Protein AF-A0A839NJU2-F1 (afdb_monomer)

Mean predicted aligned error: 8.78 Å

pLDDT: mean 75.65, std 13.19, range [41.5, 90.88]

Nearest PDB structures (foldseek):
  4pll-assembly1_A  TM=7.586E-01  e=9.744E-02  Arabidopsis thaliana
  2f5k-assembly6_F  TM=7.527E-01  e=1.896E-01  Homo sapiens
  5in1-assembly1_B  TM=7.679E-01  e=2.415E-01  Oryza sativa
  2efi-assembly1_A  TM=7.155E-01  e=4.991E-01  Homo sapiens
  2f5k-assembly1_A  TM=6.764E-01  e=6.357E-01  Homo sapiens

Sequence (7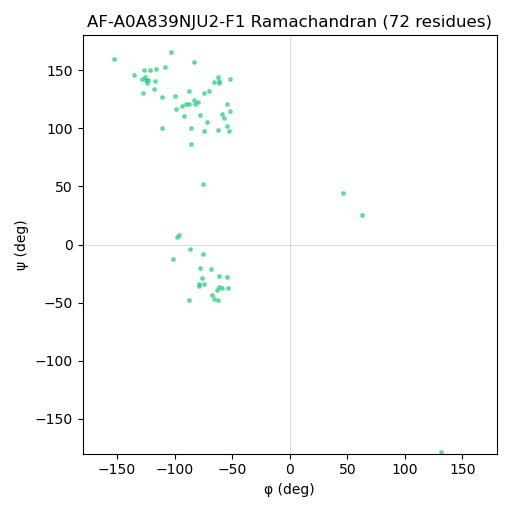4 aa):
MTREEMIKRSFKPYMILIHHSHYGDIEMILVSANFDNETFTLRPIDIENFEEEDYIISISKVSFKKKESLKIVK

Structure (mmCIF, N/CA/C/O backbone):
data_AF-A0A839NJU2-F1
#
_entry.id   AF-A0A839NJU2-F1
#
loop_
_atom_site.group_PDB
_atom_site.id
_atom_site.type_symbol
_atom_site.label_atom_id
_atom_site.label_alt_id
_atom_site.label_comp_id
_atom_site.label_asym_id
_atom_site.label_entity_id
_atom_site.label_seq_id
_atom_site.pdbx_PDB_ins_code
_atom_site.Cartn_x
_atom_site.Cartn_y
_atom_site.Cartn_z
_atom_site.occupancy
_atom_site.B_iso_or_equiv
_atom_site.auth_seq_id
_atom_site.auth_comp_id
_atom_site.auth_asym_id
_atom_site.auth_atom_id
_atom_site.pdbx_PDB_model_num
ATOM 1 N N . MET A 1 1 ? -10.267 3.816 21.871 1.00 55.66 1 MET A N 1
ATOM 2 C CA . MET A 1 1 ? -9.974 4.049 20.446 1.00 55.66 1 MET A CA 1
ATOM 3 C C . MET A 1 1 ? -9.420 2.757 19.891 1.00 55.66 1 MET A C 1
ATOM 5 O O . MET A 1 1 ? -8.448 2.254 20.449 1.00 55.66 1 MET A O 1
ATOM 9 N N . THR A 1 2 ? -10.078 2.171 18.899 1.00 73.56 2 THR A N 1
ATOM 10 C CA . THR A 1 2 ? -9.642 0.904 18.299 1.00 73.56 2 THR A CA 1
ATOM 11 C C . THR A 1 2 ? -8.570 1.158 17.238 1.00 73.56 2 THR A C 1
ATOM 13 O O . THR A 1 2 ? -8.459 2.256 16.689 1.00 73.56 2 THR A O 1
ATOM 16 N N . ARG A 1 3 ? -7.754 0.140 16.940 1.00 63.16 3 ARG A N 1
ATOM 17 C CA . ARG A 1 3 ? -6.746 0.195 15.864 1.00 63.16 3 ARG A CA 1
ATOM 18 C C . ARG A 1 3 ? -7.382 0.597 14.530 1.00 63.16 3 ARG A C 1
ATOM 20 O O . ARG A 1 3 ? -6.815 1.393 13.793 1.00 63.16 3 ARG A O 1
ATOM 27 N N . GLU A 1 4 ? -8.590 0.111 14.280 1.00 63.91 4 GLU A N 1
ATOM 28 C CA . GLU A 1 4 ? -9.397 0.428 13.105 1.00 63.91 4 GLU A CA 1
ATOM 29 C C . GLU A 1 4 ? -9.769 1.920 13.023 1.00 63.91 4 GLU A C 1
ATOM 31 O O . GLU A 1 4 ? -9.556 2.550 11.988 1.00 63.91 4 GLU A O 1
ATOM 36 N N . GLU A 1 5 ? -10.247 2.521 14.121 1.00 64.50 5 GLU A N 1
ATOM 37 C CA . GLU A 1 5 ? -10.543 3.963 14.187 1.00 64.50 5 GLU A CA 1
ATOM 38 C C . GLU A 1 5 ? -9.291 4.816 13.948 1.00 64.50 5 GLU A C 1
ATOM 40 O O . GLU A 1 5 ? -9.358 5.870 13.309 1.00 64.50 5 GLU A O 1
ATOM 45 N N . MET A 1 6 ? -8.141 4.355 14.446 1.00 64.50 6 MET A N 1
ATOM 46 C CA . MET A 1 6 ? -6.857 5.029 14.269 1.00 64.50 6 MET A CA 1
ATOM 47 C C . MET A 1 6 ? -6.429 5.028 12.797 1.00 64.50 6 MET A C 1
ATOM 49 O O . MET A 1 6 ? -6.082 6.077 12.256 1.00 64.50 6 MET A O 1
ATOM 53 N N . ILE A 1 7 ? -6.524 3.877 12.125 1.00 65.31 7 ILE A N 1
ATOM 54 C CA . ILE A 1 7 ? -6.163 3.750 10.710 1.00 65.31 7 ILE A CA 1
ATOM 55 C C . ILE A 1 7 ? -7.141 4.549 9.834 1.00 65.31 7 ILE A C 1
ATOM 57 O O . ILE A 1 7 ? -6.699 5.299 8.965 1.00 65.31 7 ILE A O 1
ATOM 61 N N . LYS A 1 8 ? -8.452 4.480 10.106 1.00 67.62 8 LYS A N 1
ATOM 62 C CA . LYS A 1 8 ? -9.476 5.260 9.388 1.00 67.62 8 LYS A CA 1
ATOM 63 C C . LYS A 1 8 ? -9.250 6.772 9.486 1.00 67.62 8 LYS A C 1
ATOM 65 O O 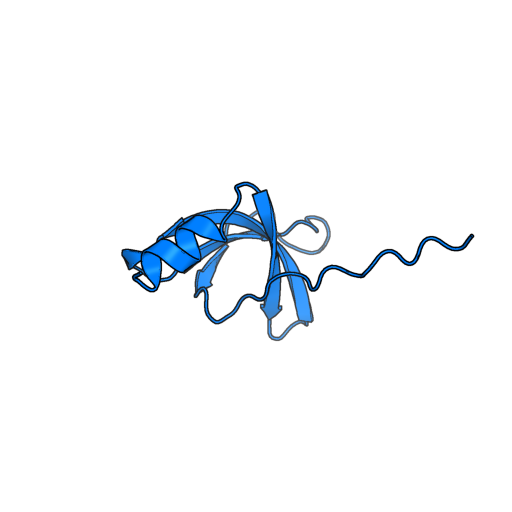. LYS A 1 8 ? -9.475 7.478 8.511 1.00 67.62 8 LYS A O 1
ATOM 70 N N . ARG A 1 9 ? -8.785 7.281 10.635 1.00 67.25 9 ARG A N 1
ATOM 71 C CA . ARG A 1 9 ? -8.461 8.711 10.820 1.00 67.25 9 ARG A CA 1
ATOM 72 C C . ARG A 1 9 ? -7.165 9.141 10.139 1.00 67.25 9 ARG A C 1
ATOM 74 O O . ARG A 1 9 ? -7.054 10.290 9.716 1.00 67.25 9 ARG A O 1
ATOM 81 N N . SER A 1 10 ? -6.177 8.253 10.082 1.00 66.12 10 SER A N 1
ATOM 82 C CA . SER A 1 10 ? -4.901 8.514 9.409 1.00 66.12 10 SER A CA 1
ATOM 83 C C . SER A 1 10 ? -4.997 8.380 7.887 1.00 66.12 10 SER A C 1
ATOM 85 O O . SER A 1 10 ? -4.162 8.942 7.181 1.00 66.12 10 SER A O 1
ATOM 87 N N . PHE A 1 11 ? -6.012 7.673 7.388 1.00 69.69 11 PHE A N 1
ATOM 88 C CA . PHE A 1 11 ? -6.280 7.489 5.969 1.00 69.69 11 PHE A CA 1
ATOM 89 C C . PHE A 1 11 ? -6.867 8.755 5.334 1.00 69.69 11 PHE A C 1
ATOM 91 O O . PHE A 1 11 ? -7.858 9.315 5.804 1.00 69.69 11 PHE A O 1
ATOM 98 N N . LYS A 1 12 ? -6.288 9.171 4.208 1.00 70.38 12 LYS A N 1
ATOM 99 C CA . LYS A 1 12 ? -6.892 10.127 3.280 1.00 70.38 12 LYS A CA 1
ATOM 100 C C . LYS A 1 12 ? -6.972 9.477 1.896 1.00 70.38 12 LYS A C 1
ATOM 102 O O . LYS A 1 12 ? -6.033 8.775 1.517 1.00 70.38 12 LYS A O 1
ATOM 107 N N . PRO A 1 13 ? -8.059 9.705 1.140 1.0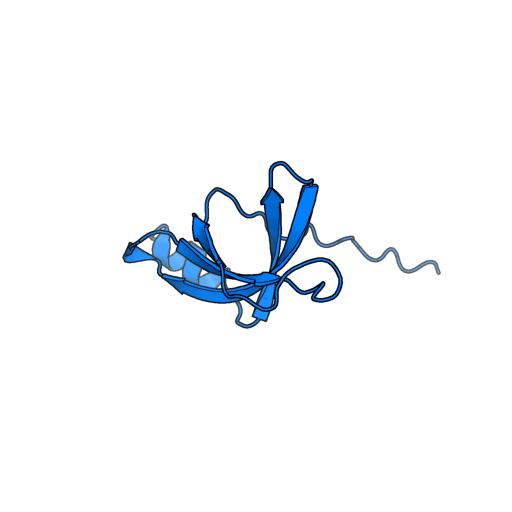0 63.75 13 PRO A N 1
ATOM 108 C CA . PRO A 1 13 ? -8.139 9.273 -0.252 1.00 63.75 13 PRO A CA 1
ATOM 109 C C . PRO A 1 13 ? -6.920 9.766 -1.040 1.00 63.75 13 PRO A C 1
ATOM 111 O O . PRO A 1 13 ? -6.464 10.888 -0.800 1.00 63.75 13 PRO A O 1
ATOM 114 N N . TYR A 1 14 ? -6.413 8.949 -1.968 1.00 70.38 14 TYR A N 1
ATOM 115 C CA . TYR A 1 14 ? -5.296 9.301 -2.857 1.00 70.38 14 TYR A CA 1
ATOM 116 C C . TYR A 1 14 ? -3.966 9.591 -2.146 1.00 70.38 14 TYR A C 1
ATOM 118 O O . TYR A 1 14 ? -3.117 10.321 -2.657 1.00 70.38 14 TYR A O 1
ATOM 126 N N . MET A 1 15 ? -3.761 9.035 -0.951 1.00 83.81 15 MET A N 1
ATOM 127 C CA . MET A 1 15 ? -2.460 9.111 -0.294 1.00 83.81 15 MET A CA 1
ATOM 128 C C . MET A 1 15 ? -1.395 8.346 -1.072 1.00 83.81 15 MET A C 1
ATOM 130 O O . MET A 1 15 ? -1.631 7.233 -1.532 1.00 83.81 15 MET A O 1
ATOM 134 N N . ILE A 1 16 ? -0.202 8.932 -1.144 1.00 85.69 16 ILE A N 1
ATOM 135 C CA . ILE A 1 16 ? 0.985 8.260 -1.665 1.00 85.69 16 ILE A CA 1
ATOM 136 C C . ILE A 1 16 ? 1.598 7.433 -0.537 1.00 85.69 16 ILE A C 1
ATOM 138 O O . ILE A 1 16 ? 1.913 7.957 0.539 1.00 85.69 16 ILE A O 1
ATOM 142 N N . LEU A 1 17 ? 1.754 6.143 -0.795 1.00 86.69 17 LEU A N 1
ATOM 143 C CA . LEU A 1 17 ? 2.399 5.176 0.076 1.00 86.69 17 LEU A CA 1
ATOM 144 C C . LEU A 1 17 ? 3.644 4.624 -0.613 1.00 86.69 17 LEU A C 1
ATOM 146 O O . LEU A 1 17 ? 3.710 4.557 -1.838 1.00 86.69 17 LEU A O 1
ATOM 150 N N . ILE A 1 18 ? 4.626 4.228 0.189 1.00 84.75 18 ILE A N 1
ATOM 151 C CA . ILE A 1 18 ? 5.821 3.547 -0.299 1.00 84.75 18 ILE A CA 1
ATOM 152 C C . ILE A 1 18 ? 5.618 2.057 -0.067 1.00 84.75 18 ILE A C 1
ATOM 154 O O . ILE A 1 18 ? 5.481 1.614 1.077 1.00 84.75 18 ILE A O 1
ATOM 158 N N . HIS A 1 19 ? 5.577 1.291 -1.150 1.00 83.69 19 HIS A N 1
ATOM 159 C CA . HIS A 1 19 ? 5.611 -0.158 -1.096 1.00 83.69 19 HIS A CA 1
ATOM 160 C C . HIS A 1 19 ? 7.061 -0.643 -1.155 1.00 83.69 19 HIS A C 1
ATOM 162 O O . HIS A 1 19 ? 7.775 -0.379 -2.119 1.00 83.69 19 HIS A O 1
ATOM 168 N N . HIS A 1 20 ? 7.483 -1.377 -0.127 1.00 81.88 20 HIS A N 1
ATOM 169 C CA . HIS A 1 20 ? 8.814 -1.975 -0.070 1.00 81.88 20 HIS A CA 1
ATOM 170 C C . HIS A 1 20 ? 8.797 -3.338 -0.777 1.00 81.88 20 HIS A C 1
ATOM 172 O O . HIS A 1 20 ? 8.330 -4.333 -0.212 1.00 81.88 20 HIS A O 1
ATOM 178 N N . SER A 1 21 ? 9.281 -3.373 -2.020 1.00 80.69 21 SER A N 1
ATOM 179 C CA . SER A 1 21 ? 9.394 -4.582 -2.841 1.00 80.69 21 SER A CA 1
ATOM 180 C C . SER A 1 21 ? 10.840 -5.083 -2.894 1.00 80.69 21 SER A C 1
ATOM 182 O O . SER A 1 21 ? 11.783 -4.369 -2.562 1.00 80.69 21 SER A O 1
ATOM 184 N N . HIS A 1 22 ? 11.041 -6.323 -3.349 1.00 78.12 22 HIS A N 1
ATOM 185 C CA . HIS A 1 22 ? 12.382 -6.873 -3.578 1.00 78.12 22 HIS A CA 1
ATOM 186 C C . HIS A 1 22 ? 13.170 -6.080 -4.635 1.00 78.12 22 HIS A C 1
ATOM 188 O O . HIS A 1 22 ? 14.395 -6.029 -4.588 1.00 78.12 22 HIS A O 1
ATOM 194 N N . TYR A 1 23 ? 12.457 -5.440 -5.563 1.00 74.00 23 TYR A N 1
ATOM 195 C CA . TYR A 1 23 ? 13.028 -4.647 -6.651 1.00 74.00 23 TYR A CA 1
ATOM 196 C C . TYR A 1 23 ? 13.310 -3.187 -6.264 1.00 74.00 23 TYR A C 1
ATOM 198 O O . TYR A 1 23 ? 13.875 -2.449 -7.065 1.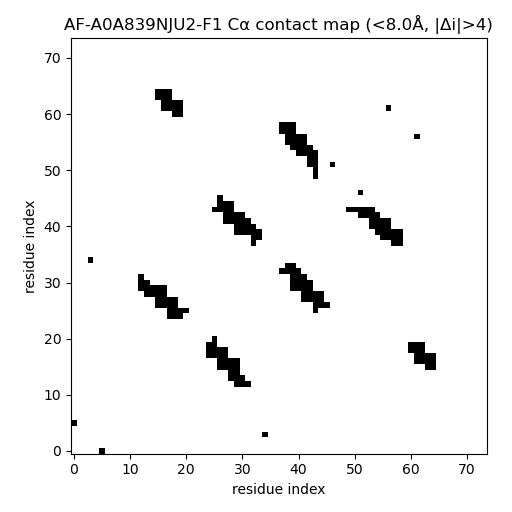00 74.00 23 TYR A O 1
ATOM 206 N N . GLY A 1 24 ? 12.940 -2.775 -5.047 1.00 81.00 24 GLY A N 1
ATOM 207 C CA . GLY A 1 24 ? 13.105 -1.413 -4.550 1.00 81.00 24 GLY A CA 1
ATOM 208 C C . GLY A 1 24 ? 11.838 -0.845 -3.916 1.00 81.00 24 GLY A C 1
ATOM 209 O O . GLY A 1 24 ? 10.801 -1.509 -3.819 1.00 81.00 24 GLY A O 1
ATOM 210 N N . ASP A 1 25 ? 11.951 0.405 -3.481 1.00 84.38 25 ASP A N 1
ATOM 211 C CA . ASP A 1 25 ? 10.849 1.182 -2.924 1.00 84.38 25 ASP A CA 1
ATOM 212 C C . ASP A 1 25 ? 10.031 1.792 -4.066 1.00 84.38 25 ASP A C 1
ATOM 214 O O . ASP A 1 25 ? 10.556 2.550 -4.879 1.00 84.38 25 ASP A O 1
ATOM 218 N N . ILE A 1 26 ? 8.744 1.454 -4.123 1.00 85.00 26 ILE A N 1
ATOM 219 C CA . ILE A 1 26 ? 7.833 1.866 -5.195 1.00 85.00 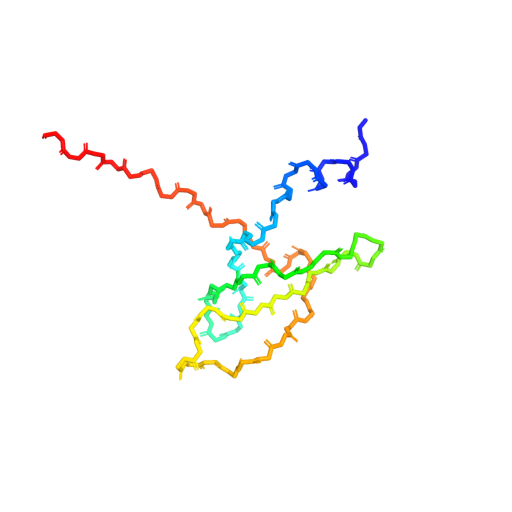26 ILE A CA 1
ATOM 220 C C . ILE A 1 26 ? 6.819 2.848 -4.620 1.00 85.00 26 ILE A C 1
ATOM 222 O O . ILE A 1 26 ? 6.148 2.553 -3.627 1.00 85.00 26 ILE A O 1
ATOM 226 N N . GLU A 1 27 ? 6.680 4.013 -5.247 1.00 87.88 27 GLU A N 1
ATOM 227 C CA . GLU A 1 27 ? 5.631 4.964 -4.891 1.00 87.88 27 GLU A CA 1
ATOM 228 C C . GLU A 1 27 ? 4.303 4.539 -5.514 1.00 87.88 27 GLU A C 1
ATOM 230 O O . GLU A 1 27 ? 4.171 4.401 -6.733 1.00 87.88 27 GLU A O 1
ATOM 235 N N . MET A 1 28 ? 3.300 4.342 -4.664 1.00 87.31 28 MET A N 1
ATOM 236 C CA . MET A 1 28 ? 1.979 3.901 -5.080 1.00 87.31 28 MET A CA 1
ATOM 237 C C . MET A 1 28 ? 0.903 4.819 -4.514 1.00 87.31 28 MET A C 1
ATOM 239 O O . MET A 1 28 ? 0.981 5.276 -3.372 1.00 87.31 28 MET A O 1
ATOM 243 N N . ILE A 1 29 ? -0.129 5.077 -5.308 1.00 89.00 29 ILE A N 1
ATOM 244 C CA . ILE A 1 29 ? -1.319 5.797 -4.886 1.00 89.00 29 ILE A CA 1
ATOM 245 C C . ILE A 1 29 ? -2.331 4.826 -4.288 1.00 89.00 29 ILE A C 1
ATOM 247 O O . ILE A 1 29 ? -2.633 3.769 -4.839 1.00 89.00 29 ILE A O 1
ATOM 251 N N . LEU A 1 30 ? -2.860 5.197 -3.131 1.00 87.69 30 LEU A N 1
ATOM 252 C CA . LEU A 1 30 ? -3.877 4.440 -2.426 1.00 87.69 30 LEU A CA 1
ATOM 253 C C . LEU A 1 30 ? -5.249 4.663 -3.057 1.00 87.69 30 LEU A C 1
ATOM 255 O O . LEU A 1 30 ? -5.818 5.753 -2.963 1.00 87.69 30 LEU A O 1
ATOM 259 N N . VAL A 1 31 ? -5.774 3.605 -3.673 1.00 88.19 31 VAL A N 1
ATOM 260 C CA . VAL A 1 31 ? -7.076 3.589 -4.348 1.00 88.19 31 VAL A CA 1
ATOM 261 C C . VAL A 1 31 ? -8.178 3.235 -3.355 1.00 88.19 31 VAL A C 1
ATOM 263 O O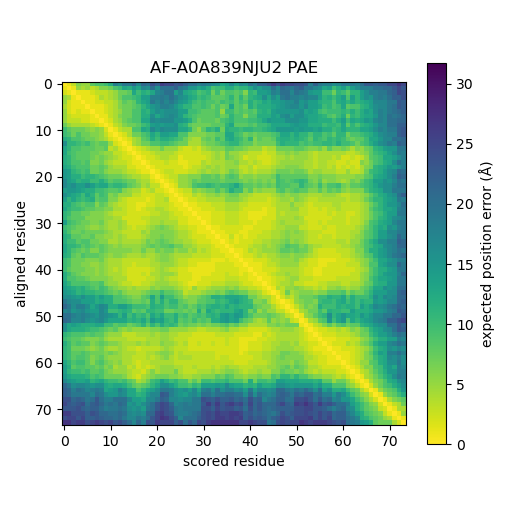 . VAL A 1 31 ? -9.199 3.917 -3.274 1.00 88.19 31 VAL A O 1
ATOM 266 N N . SER A 1 32 ? -7.969 2.186 -2.556 1.00 86.44 32 SER A N 1
ATOM 267 C CA . SER A 1 32 ? -8.930 1.757 -1.539 1.00 86.44 32 SER A CA 1
ATOM 268 C C . SER A 1 32 ? -8.253 1.048 -0.370 1.00 86.44 32 SER A C 1
ATOM 270 O O . SER A 1 32 ? -7.125 0.566 -0.472 1.00 86.44 32 SER A O 1
ATOM 272 N N . ALA A 1 33 ? -8.949 0.991 0.764 1.00 84.94 33 ALA A N 1
ATOM 273 C CA . ALA A 1 33 ? -8.503 0.278 1.950 1.00 84.94 33 ALA A CA 1
ATOM 274 C C . ALA A 1 33 ? -9.591 -0.677 2.438 1.00 84.94 33 ALA A C 1
ATOM 276 O O . ALA A 1 33 ? -10.738 -0.273 2.625 1.00 84.94 33 ALA A O 1
ATOM 277 N N . ASN A 1 34 ? -9.207 -1.928 2.675 1.00 86.38 34 ASN A N 1
ATOM 278 C CA . ASN A 1 34 ? -10.031 -2.938 3.316 1.00 86.38 34 ASN A CA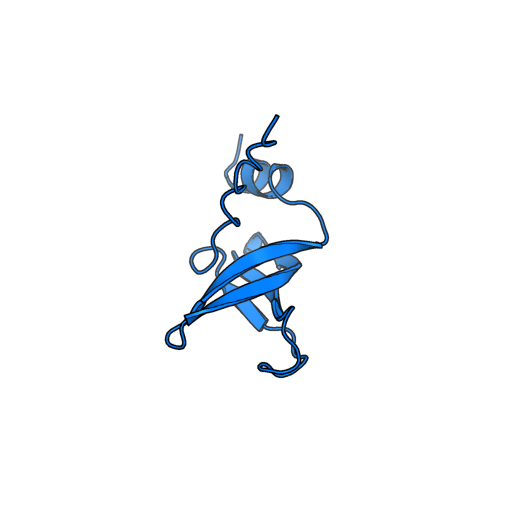 1
ATOM 279 C C . ASN A 1 34 ? -9.436 -3.241 4.698 1.00 86.38 34 ASN A C 1
ATOM 281 O O . ASN A 1 34 ? -8.439 -3.954 4.823 1.00 86.38 34 ASN A O 1
ATOM 285 N N . PHE A 1 35 ? -10.038 -2.658 5.735 1.00 81.62 35 PHE A N 1
ATOM 286 C CA . PHE A 1 35 ? -9.551 -2.789 7.108 1.00 81.62 35 PHE A CA 1
ATOM 287 C C . PHE A 1 35 ? -9.875 -4.146 7.732 1.00 81.62 35 PHE A C 1
ATOM 289 O O . PHE A 1 35 ? -9.083 -4.606 8.549 1.00 81.62 35 PHE A O 1
ATOM 296 N N . ASP A 1 36 ? -10.963 -4.801 7.313 1.00 83.56 36 ASP A N 1
ATOM 297 C CA . ASP A 1 36 ? -11.339 -6.134 7.804 1.00 83.56 36 ASP A CA 1
ATOM 298 C C . ASP A 1 36 ? -10.272 -7.170 7.434 1.00 83.56 36 ASP A C 1
ATOM 300 O O . ASP A 1 36 ? -9.899 -8.016 8.244 1.00 83.56 36 ASP A O 1
ATOM 304 N N . ASN A 1 37 ? -9.720 -7.041 6.224 1.00 84.62 37 ASN A N 1
ATOM 305 C CA . ASN A 1 37 ? -8.670 -7.917 5.70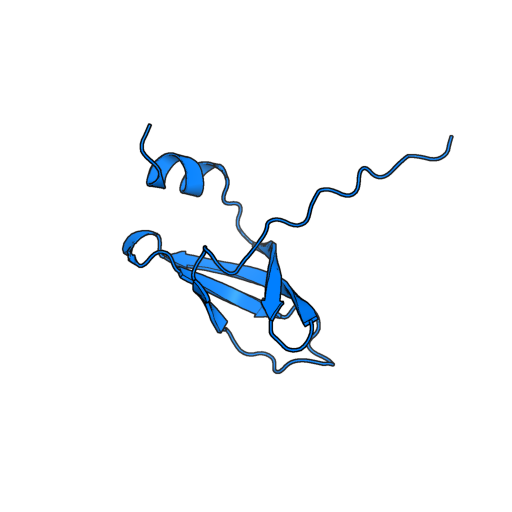9 1.00 84.62 37 ASN A CA 1
ATOM 306 C C . ASN A 1 37 ? -7.255 -7.328 5.854 1.00 84.62 37 ASN A C 1
ATOM 308 O O . ASN A 1 37 ? -6.313 -7.885 5.298 1.00 84.62 37 ASN A O 1
ATOM 312 N N . GLU A 1 38 ? -7.096 -6.185 6.530 1.00 86.06 38 GLU A N 1
ATOM 313 C CA . GLU A 1 38 ? -5.826 -5.452 6.672 1.00 86.06 38 GLU A CA 1
ATOM 314 C C . GLU A 1 38 ? -5.035 -5.288 5.348 1.00 86.06 38 GLU A C 1
ATOM 316 O O . GLU A 1 38 ? -3.810 -5.467 5.292 1.00 86.06 38 GLU A O 1
ATOM 321 N N . THR A 1 39 ? -5.732 -4.924 4.265 1.00 89.50 39 THR A N 1
ATOM 322 C CA . THR A 1 39 ? -5.165 -4.764 2.912 1.00 89.50 39 THR A CA 1
ATOM 323 C C . THR A 1 39 ? -5.470 -3.400 2.299 1.00 89.50 39 THR A C 1
ATOM 325 O O . THR A 1 39 ? -6.501 -2.783 2.568 1.00 89.50 39 THR A O 1
ATOM 328 N N . PHE A 1 40 ? -4.565 -2.935 1.443 1.00 89.81 40 PHE A N 1
ATOM 329 C CA . PHE A 1 40 ? -4.719 -1.754 0.603 1.00 89.81 40 PHE A CA 1
ATOM 330 C C . PHE A 1 40 ? -4.686 -2.141 -0.866 1.00 89.81 40 PHE A C 1
ATOM 332 O O . PHE A 1 40 ? -3.870 -2.965 -1.272 1.00 89.81 40 PHE A O 1
ATOM 339 N N . THR A 1 41 ? -5.541 -1.496 -1.649 1.00 90.12 41 THR A N 1
ATOM 340 C CA . THR A 1 41 ? -5.462 -1.510 -3.107 1.00 90.12 41 THR A CA 1
ATOM 341 C C . THR A 1 41 ? -4.661 -0.294 -3.537 1.00 90.12 41 THR A C 1
ATOM 343 O O . THR A 1 41 ? -5.027 0.846 -3.228 1.00 90.12 41 THR A O 1
ATOM 346 N N . LEU A 1 42 ? -3.548 -0.549 -4.206 1.00 89.44 42 LEU A N 1
ATOM 347 C CA . LEU A 1 42 ? -2.532 0.424 -4.560 1.00 89.44 42 LEU A CA 1
ATOM 348 C C . LEU A 1 42 ? -2.279 0.401 -6.058 1.00 89.44 42 LEU A C 1
ATOM 350 O O . LEU A 1 42 ? -2.203 -0.670 -6.643 1.00 89.44 42 LEU A O 1
ATOM 354 N N . ARG A 1 43 ? -2.060 1.566 -6.657 1.00 88.00 43 ARG A N 1
ATOM 355 C CA . ARG A 1 43 ? -1.640 1.678 -8.057 1.00 88.00 43 ARG A CA 1
ATOM 356 C C . ARG A 1 43 ? -0.271 2.348 -8.133 1.00 88.00 43 ARG A C 1
ATOM 358 O O . ARG A 1 43 ? -0.077 3.338 -7.427 1.00 88.00 43 ARG A O 1
ATOM 365 N N . PRO A 1 44 ? 0.694 1.846 -8.914 1.00 88.44 44 PRO A N 1
ATOM 366 C CA . PRO A 1 44 ? 1.976 2.522 -9.072 1.00 88.44 44 PRO A CA 1
ATOM 367 C C . PRO A 1 44 ? 1.775 3.907 -9.698 1.00 88.44 44 PRO A C 1
ATOM 369 O O . PRO A 1 44 ? 0.928 4.095 -10.567 1.00 88.44 44 PRO A O 1
ATOM 372 N N . ILE A 1 45 ? 2.533 4.893 -9.218 1.00 85.12 45 ILE A N 1
ATOM 373 C CA . ILE A 1 45 ? 2.531 6.245 -9.802 1.00 85.12 45 ILE A CA 1
ATOM 374 C C . ILE A 1 45 ? 3.387 6.269 -11.070 1.00 85.12 45 ILE A C 1
ATOM 376 O O . ILE A 1 45 ? 3.060 6.958 -12.034 1.00 85.12 45 ILE A O 1
ATOM 380 N N . ASP A 1 46 ? 4.477 5.507 -11.058 1.00 78.62 46 ASP A N 1
ATOM 381 C CA . ASP A 1 46 ? 5.384 5.366 -12.186 1.00 78.62 46 ASP A CA 1
ATOM 382 C C . ASP A 1 46 ? 4.888 4.267 -13.135 1.00 78.62 46 ASP A C 1
ATOM 384 O O . ASP A 1 46 ? 5.259 3.102 -13.027 1.00 78.62 46 ASP A O 1
ATOM 388 N N . ILE A 1 47 ? 4.009 4.650 -14.055 1.00 69.94 47 ILE A N 1
ATOM 389 C CA . ILE A 1 47 ? 3.463 3.760 -15.090 1.00 69.94 47 ILE A CA 1
ATOM 390 C C . ILE A 1 47 ? 4.458 3.456 -16.222 1.00 69.94 47 ILE A C 1
ATOM 392 O O . ILE A 1 47 ? 4.170 2.632 -17.084 1.00 69.94 47 ILE A O 1
ATOM 396 N N . GLU A 1 48 ? 5.613 4.131 -16.267 1.00 72.44 48 GLU A N 1
ATOM 397 C CA . GLU A 1 48 ? 6.640 3.848 -17.278 1.00 72.44 48 GLU A CA 1
ATOM 398 C C . GLU A 1 48 ? 7.446 2.602 -16.901 1.00 72.44 48 GLU A C 1
ATOM 400 O O . GLU A 1 48 ? 7.843 1.827 -17.772 1.00 72.44 48 GLU A O 1
ATOM 405 N N . ASN A 1 49 ? 7.659 2.395 -15.598 1.00 69.62 49 ASN A N 1
ATOM 406 C CA . ASN A 1 49 ? 8.413 1.264 -15.060 1.00 69.62 49 ASN A CA 1
ATOM 407 C C . ASN A 1 49 ? 7.532 0.136 -14.498 1.00 69.62 49 ASN A C 1
ATOM 409 O O . ASN A 1 49 ? 8.043 -0.953 -14.227 1.00 69.62 49 ASN A O 1
ATOM 413 N N . PHE A 1 50 ? 6.231 0.375 -14.320 1.00 71.00 50 PHE A N 1
ATOM 414 C CA . PHE A 1 50 ? 5.294 -0.589 -13.744 1.00 71.00 50 PHE A CA 1
ATOM 415 C C . PHE A 1 50 ? 3.997 -0.652 -14.550 1.00 71.00 50 PHE A C 1
ATOM 417 O O . PHE A 1 50 ? 3.529 0.353 -15.078 1.00 71.00 50 PHE A O 1
ATOM 424 N N . GLU A 1 51 ? 3.401 -1.842 -14.635 1.00 72.06 51 GLU A N 1
ATOM 425 C CA . GLU A 1 51 ? 2.110 -2.024 -15.301 1.00 72.06 51 GLU A CA 1
ATOM 426 C C . GLU A 1 51 ? 1.018 -1.214 -14.578 1.00 72.06 51 GLU A C 1
ATOM 428 O O . GLU A 1 51 ? 1.036 -1.085 -13.350 1.00 72.06 51 GLU A O 1
ATOM 43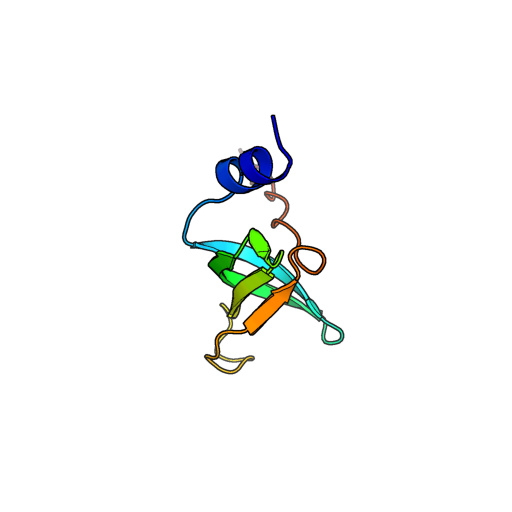3 N N . GLU A 1 52 ? 0.062 -0.656 -15.331 1.00 70.69 52 GLU A N 1
ATOM 434 C CA . GLU A 1 52 ? -1.063 0.133 -14.799 1.00 70.69 52 GLU A CA 1
ATOM 435 C C . GLU A 1 52 ? -2.126 -0.772 -14.141 1.00 70.69 52 GLU A C 1
ATOM 437 O O . GLU A 1 52 ? -3.314 -0.731 -14.461 1.00 70.69 52 GLU A O 1
ATOM 442 N N . GLU A 1 53 ? -1.686 -1.627 -13.222 1.00 79.56 53 GLU A N 1
ATOM 443 C CA . GLU A 1 53 ? -2.521 -2.571 -12.492 1.00 79.56 53 GLU A CA 1
ATOM 444 C C . GLU A 1 53 ? -2.690 -2.169 -11.023 1.00 79.56 53 GLU A C 1
ATOM 446 O O . GLU A 1 53 ? -1.850 -1.505 -10.405 1.00 79.56 53 GLU A O 1
ATOM 451 N N . ASP A 1 54 ? -3.820 -2.587 -10.456 1.00 87.19 54 ASP A N 1
ATOM 452 C CA . ASP A 1 54 ? -4.123 -2.406 -9.044 1.00 87.19 54 ASP A CA 1
ATOM 453 C C . ASP A 1 54 ? -3.567 -3.588 -8.238 1.00 87.19 54 ASP A C 1
ATOM 455 O O . ASP A 1 54 ? -3.961 -4.742 -8.411 1.00 87.19 54 ASP A O 1
ATOM 459 N N . TYR A 1 55 ? -2.684 -3.290 -7.293 1.00 87.44 55 TYR A N 1
ATOM 460 C CA . TYR A 1 55 ? -2.048 -4.259 -6.415 1.00 87.44 55 TYR A CA 1
ATOM 461 C C . TYR A 1 55 ? -2.733 -4.295 -5.054 1.00 87.44 55 TYR A C 1
ATOM 463 O O . TYR A 1 55 ? -2.861 -3.276 -4.374 1.00 87.44 55 TYR A O 1
ATOM 471 N N . ILE A 1 56 ? -3.115 -5.492 -4.610 1.00 90.88 56 ILE A N 1
ATOM 472 C CA . ILE A 1 56 ? -3.643 -5.713 -3.261 1.00 90.88 56 ILE A CA 1
ATOM 473 C C . ILE A 1 56 ? -2.484 -6.091 -2.339 1.00 90.88 56 ILE A C 1
ATOM 475 O O . ILE A 1 56 ? -1.907 -7.175 -2.438 1.00 90.88 56 ILE A O 1
ATOM 479 N N . ILE A 1 57 ? -2.135 -5.189 -1.427 1.00 88.00 57 ILE A N 1
ATOM 480 C CA . ILE A 1 57 ? -0.945 -5.289 -0.581 1.00 88.00 57 ILE A CA 1
ATOM 481 C C . ILE A 1 57 ? -1.353 -5.217 0.891 1.00 88.00 57 ILE A C 1
ATOM 483 O O . ILE A 1 57 ? -2.212 -4.429 1.280 1.00 88.00 57 ILE A O 1
ATOM 487 N N . SER A 1 58 ? -0.731 -6.036 1.744 1.00 87.56 58 SER A N 1
ATOM 488 C CA . SER A 1 58 ? -0.928 -5.930 3.196 1.00 87.56 58 SER A CA 1
ATOM 489 C C . SER A 1 58 ? -0.473 -4.562 3.703 1.00 87.56 58 SER A C 1
ATOM 491 O O . SER A 1 58 ? 0.613 -4.098 3.350 1.00 87.56 58 SER A O 1
ATOM 493 N N . ILE A 1 59 ? -1.249 -3.971 4.616 1.00 84.50 59 ILE A N 1
ATOM 494 C CA . ILE A 1 59 ? -0.921 -2.695 5.276 1.00 84.50 59 ILE A CA 1
ATOM 495 C C . ILE A 1 59 ? 0.468 -2.739 5.943 1.00 84.50 59 ILE A C 1
ATOM 497 O O . ILE A 1 59 ? 1.149 -1.727 6.053 1.00 84.50 59 ILE A O 1
ATOM 501 N N . SER A 1 60 ? 0.926 -3.920 6.360 1.00 83.56 60 SER A N 1
ATOM 502 C CA . SER A 1 60 ? 2.253 -4.111 6.959 1.00 83.56 60 SER A CA 1
ATOM 503 C C . SER A 1 60 ? 3.431 -3.914 5.992 1.00 83.56 60 SER A C 1
ATOM 505 O O . SER A 1 60 ? 4.549 -3.675 6.441 1.00 83.56 60 SER A O 1
ATOM 507 N N . LYS A 1 61 ? 3.201 -4.017 4.677 1.00 84.19 61 LYS A N 1
ATOM 508 C CA . LYS A 1 61 ? 4.234 -3.919 3.626 1.00 84.19 61 LYS A CA 1
ATOM 509 C C . LYS A 1 61 ? 4.347 -2.523 3.018 1.00 84.19 61 LYS A C 1
ATOM 511 O O . LYS A 1 61 ? 5.012 -2.342 1.994 1.00 84.19 61 LYS A O 1
ATOM 516 N N . VAL A 1 62 ? 3.655 -1.557 3.608 1.00 83.00 62 VAL A N 1
ATOM 517 C CA . VAL A 1 62 ? 3.618 -0.183 3.128 1.00 83.00 62 VAL A CA 1
ATOM 518 C C . VAL A 1 62 ? 4.009 0.758 4.248 1.00 83.00 62 VAL A C 1
ATOM 520 O O . VAL A 1 62 ? 3.682 0.545 5.416 1.00 83.00 62 VAL A O 1
ATOM 523 N N . SER A 1 63 ? 4.711 1.820 3.889 1.00 82.94 63 SER A N 1
ATOM 524 C CA . SER A 1 63 ? 5.026 2.901 4.805 1.00 82.94 63 SER A CA 1
ATOM 525 C C . SER A 1 63 ? 4.468 4.214 4.275 1.00 82.94 63 SER A C 1
ATOM 527 O O . SER A 1 63 ? 4.299 4.431 3.072 1.00 82.94 63 SER A O 1
ATOM 529 N N . PHE A 1 64 ? 4.134 5.109 5.198 1.00 76.75 64 PHE A N 1
ATOM 530 C CA . PHE A 1 64 ? 3.811 6.476 4.826 1.00 76.75 64 PHE A CA 1
ATOM 531 C C . PHE A 1 64 ? 5.095 7.155 4.372 1.00 76.75 64 PHE A C 1
ATOM 533 O O . PHE A 1 64 ? 6.096 7.106 5.096 1.00 76.75 64 PHE A O 1
ATOM 540 N N . LYS A 1 65 ? 5.053 7.834 3.219 1.00 68.06 65 LYS A N 1
ATOM 541 C CA . LYS A 1 65 ? 6.154 8.697 2.793 1.00 68.06 65 LYS A CA 1
ATOM 542 C C . LYS A 1 65 ? 6.464 9.643 3.952 1.00 68.06 65 LYS A C 1
ATOM 544 O O . LYS A 1 65 ? 5.606 10.434 4.362 1.00 68.06 65 LYS A O 1
ATOM 549 N N . LYS A 1 66 ? 7.662 9.521 4.542 1.00 61.47 66 LYS A N 1
ATOM 550 C CA . LYS A 1 66 ? 8.126 10.493 5.535 1.00 61.47 66 LYS A CA 1
ATOM 551 C C . LYS A 1 66 ? 8.022 11.837 4.843 1.00 61.47 66 LYS A C 1
ATOM 553 O O . LYS A 1 66 ? 8.591 12.015 3.772 1.00 61.47 66 LYS A O 1
ATOM 558 N N . LYS A 1 67 ? 7.238 12.744 5.425 1.00 53.19 67 LYS A N 1
ATOM 559 C CA . LYS A 1 67 ? 7.124 14.115 4.945 1.00 53.19 67 LYS A CA 1
ATOM 560 C C . LYS A 1 67 ? 8.552 14.650 4.904 1.00 53.19 67 LYS A C 1
ATOM 562 O O . LYS A 1 67 ? 9.117 14.925 5.961 1.00 53.19 67 LYS A O 1
ATOM 567 N N . GLU A 1 68 ? 9.159 14.721 3.723 1.00 51.00 68 GLU A N 1
ATOM 568 C CA . GLU A 1 68 ? 10.384 15.481 3.571 1.00 51.00 68 GLU A CA 1
ATOM 569 C C . GLU A 1 68 ? 10.000 16.888 3.997 1.00 51.00 68 GLU A C 1
ATOM 571 O O . GLU A 1 68 ? 9.106 17.520 3.425 1.00 51.00 68 GLU A O 1
ATOM 576 N N . SER A 1 69 ? 10.562 17.327 5.120 1.00 43.97 69 SER A N 1
ATOM 577 C CA . SER A 1 69 ? 10.408 18.696 5.561 1.00 43.97 69 SER A CA 1
ATOM 578 C C . SER A 1 69 ? 11.057 19.531 4.472 1.00 43.97 69 SER A C 1
ATOM 580 O O . SER A 1 69 ? 12.283 19.621 4.433 1.00 43.97 69 SER A O 1
ATOM 582 N N . LEU A 1 70 ? 10.246 20.072 3.560 1.00 41.50 70 LEU A N 1
ATOM 583 C CA . LEU A 1 70 ? 10.670 21.079 2.601 1.00 41.50 70 LEU A CA 1
ATOM 584 C C . LEU A 1 70 ? 11.321 22.192 3.419 1.00 41.50 70 LEU A C 1
ATOM 586 O O . LEU A 1 70 ? 10.646 23.008 4.050 1.00 41.50 70 LEU A O 1
ATOM 590 N N . LYS A 1 71 ? 12.650 22.162 3.491 1.00 42.19 71 LYS A N 1
ATOM 591 C CA . LYS A 1 71 ? 13.424 23.211 4.126 1.00 42.19 71 LYS A CA 1
ATOM 592 C C . LYS A 1 71 ? 13.374 24.356 3.133 1.00 42.19 71 LYS A C 1
ATOM 594 O O . LYS A 1 71 ? 14.087 24.339 2.136 1.00 42.19 71 LYS A O 1
ATOM 599 N N . ILE A 1 72 ? 12.463 25.298 3.365 1.00 47.16 72 ILE A N 1
ATOM 600 C CA . ILE A 1 72 ? 12.435 26.553 2.619 1.00 47.16 72 ILE A CA 1
ATOM 601 C C . ILE A 1 72 ? 13.806 27.189 2.834 1.00 47.16 72 ILE A C 1
ATOM 603 O O . ILE A 1 72 ? 14.144 27.589 3.950 1.00 47.16 72 ILE A O 1
ATOM 607 N N . VAL A 1 73 ? 14.618 27.201 1.782 1.00 49.91 73 VAL A N 1
ATOM 608 C CA . VAL A 1 73 ? 15.871 27.945 1.760 1.00 49.91 73 VAL A CA 1
ATOM 609 C C . VAL A 1 73 ? 15.456 29.412 1.666 1.00 49.91 73 VAL A C 1
ATOM 611 O O . VAL A 1 73 ? 14.906 29.829 0.649 1.00 49.91 73 VAL A O 1
ATOM 614 N N . LYS A 1 74 ? 15.575 30.135 2.783 1.00 49.75 74 LYS A N 1
ATOM 615 C CA . LYS A 1 74 ? 15.476 31.597 2.805 1.00 49.75 74 LYS A CA 1
ATOM 616 C C . LYS A 1 74 ? 16.758 32.206 2.266 1.00 49.75 74 LYS A C 1
ATOM 618 O O . LYS A 1 74 ? 17.825 31.619 2.554 1.00 49.75 74 LYS A O 1
#

Foldseek 3Di:
DDPLVVVVVVDDAQAWKWFQDPVGTFTWTFHDADVVVQWTFTATPPCVPDPRDTDIGHVVRIDHDDPPPPPPDD

Secondary structure (DSSP, 8-state):
--HHHHHHHH--TT-EEEEEETTEEEEEEEEEEETTTTEEEEEES-TTTS-S--EEEEGGGEEE----------

Solvent-accessible surface area (backbone atoms only — not comparable to full-atom values): 4582 Å² total; per-residue (Å²): 134,53,72,65,59,53,52,60,70,73,56,59,89,67,39,63,30,33,36,69,49,98,92,44,80,40,56,21,33,35,76,47,75,42,74,93,77,47,31,30,34,29,28,58,69,55,58,90,86,36,72,97,49,78,42,82,40,51,56,88,52,44,42,74,62,74,77,74,76,79,73,78,83,125

Radius of gyration: 13.76 Å; Cα contacts (8 Å, |Δi|>4): 104; chains: 1; bounding box: 27×40×38 Å